Protein AF-A0A238ULR0-F1 (afdb_monomer)

Structure (mmCIF, N/CA/C/O backbone):
data_AF-A0A238ULR0-F1
#
_entry.id   AF-A0A238ULR0-F1
#
loop_
_atom_site.group_PDB
_atom_site.id
_atom_site.type_symbol
_atom_site.label_atom_id
_atom_site.label_alt_id
_atom_site.label_comp_id
_atom_site.label_asym_id
_atom_site.label_entity_id
_atom_site.label_seq_id
_atom_site.pdbx_PDB_ins_code
_atom_site.Cartn_x
_atom_site.Cartn_y
_atom_site.Cartn_z
_atom_site.occupancy
_atom_site.B_iso_or_equiv
_atom_site.auth_seq_id
_atom_site.auth_comp_id
_atom_site.auth_asym_id
_atom_site.auth_atom_id
_atom_site.pdbx_PDB_model_num
ATOM 1 N N . MET A 1 1 ? -10.060 -33.817 -40.894 1.00 38.09 1 MET A N 1
ATOM 2 C CA . MET A 1 1 ? -8.886 -33.404 -41.695 1.00 38.09 1 MET A CA 1
ATOM 3 C C . MET A 1 1 ? -9.337 -32.223 -42.542 1.00 38.09 1 MET A C 1
ATOM 5 O O . MET A 1 1 ? -10.166 -32.447 -43.409 1.00 38.09 1 MET A O 1
ATOM 9 N N . ASN A 1 2 ? -9.091 -30.950 -42.188 1.00 39.00 2 ASN A N 1
ATOM 10 C CA . ASN A 1 2 ? -7.807 -30.285 -41.854 1.00 39.00 2 ASN A CA 1
ATOM 11 C C . ASN A 1 2 ? -6.863 -30.410 -43.080 1.00 39.00 2 ASN A C 1
ATOM 13 O O . ASN A 1 2 ? -6.759 -31.511 -43.595 1.00 39.00 2 ASN A O 1
ATOM 17 N N . GLU A 1 3 ? -6.267 -29.385 -43.708 1.00 39.59 3 GLU A N 1
ATOM 18 C CA . GLU A 1 3 ? -5.378 -28.336 -43.175 1.00 39.59 3 GLU A CA 1
ATOM 19 C C . GLU A 1 3 ? -5.141 -27.204 -44.220 1.00 39.59 3 GLU A C 1
ATOM 21 O O . GLU A 1 3 ? -4.255 -27.325 -45.063 1.00 39.59 3 GLU A O 1
ATOM 26 N N . ARG A 1 4 ? -5.875 -26.077 -44.221 1.00 42.38 4 ARG A N 1
ATOM 27 C CA . ARG A 1 4 ? -5.539 -24.944 -45.134 1.00 42.38 4 ARG A CA 1
ATOM 28 C C . ARG A 1 4 ? -5.673 -23.536 -44.543 1.00 42.38 4 ARG A C 1
ATOM 30 O O . ARG A 1 4 ? -5.883 -22.588 -45.289 1.00 42.38 4 ARG A O 1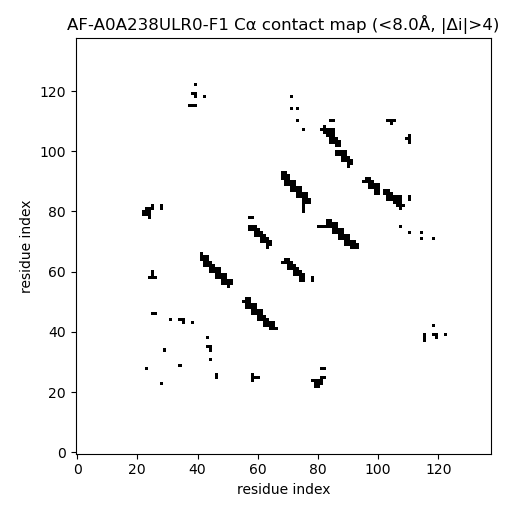
ATOM 37 N N . LEU A 1 5 ? -5.510 -23.370 -43.228 1.00 42.50 5 LEU A N 1
ATOM 38 C CA . LEU A 1 5 ? -5.523 -22.036 -42.595 1.00 42.50 5 LEU A CA 1
ATOM 39 C C . LEU A 1 5 ? -4.330 -21.737 -41.667 1.00 42.50 5 LEU A C 1
ATOM 41 O O . LEU A 1 5 ? -4.333 -20.714 -40.995 1.00 42.50 5 LEU A O 1
ATOM 45 N N . LEU A 1 6 ? -3.284 -22.570 -41.653 1.00 40.78 6 LEU A N 1
ATOM 46 C CA . LEU A 1 6 ? -2.123 -22.389 -40.759 1.00 40.78 6 LEU A CA 1
ATOM 47 C C . LEU A 1 6 ? -0.900 -21.722 -41.417 1.00 40.78 6 LEU A C 1
ATOM 49 O O . LEU A 1 6 ? 0.129 -21.563 -40.776 1.00 40.78 6 LEU A O 1
ATOM 53 N N . GLY A 1 7 ? -0.998 -21.296 -42.679 1.00 37.19 7 GLY A N 1
ATOM 54 C CA . GLY A 1 7 ? 0.150 -20.764 -43.427 1.00 37.19 7 GLY A CA 1
ATOM 55 C C . GLY A 1 7 ? 0.550 -19.316 -43.117 1.00 37.19 7 GLY A C 1
ATOM 56 O O . GLY A 1 7 ? 1.606 -18.893 -43.568 1.00 37.19 7 GLY A O 1
ATOM 57 N N . TRP A 1 8 ? -0.259 -18.547 -42.376 1.00 38.88 8 TRP A N 1
ATOM 58 C CA . TRP A 1 8 ? 0.029 -17.126 -42.103 1.00 38.88 8 TRP A CA 1
ATOM 59 C C . TRP A 1 8 ? 0.470 -16.801 -40.675 1.00 38.88 8 TRP A C 1
ATOM 61 O O . TRP A 1 8 ? 0.911 -15.684 -40.431 1.00 38.88 8 TRP A O 1
ATOM 71 N N . PHE A 1 9 ? 0.440 -17.765 -39.754 1.00 38.97 9 PHE A N 1
ATOM 72 C CA . PHE A 1 9 ? 0.951 -17.570 -38.390 1.00 38.97 9 PHE A CA 1
ATOM 73 C C . PHE A 1 9 ? 2.412 -18.025 -38.212 1.00 38.97 9 PHE A C 1
ATOM 75 O O . PHE A 1 9 ? 2.945 -17.932 -37.117 1.00 38.97 9 PHE A O 1
ATOM 82 N N . GLY A 1 10 ? 3.081 -18.498 -39.270 1.00 36.69 10 GLY A N 1
ATOM 83 C CA . GLY A 1 10 ? 4.393 -19.149 -39.151 1.00 36.69 10 GLY A CA 1
ATOM 84 C C . GLY A 1 10 ? 5.616 -18.230 -39.051 1.00 36.69 10 GLY A C 1
ATOM 85 O O . GLY A 1 10 ? 6.635 -18.676 -38.547 1.00 36.69 10 GLY A O 1
ATOM 86 N N . GLU A 1 11 ? 5.550 -16.972 -39.503 1.00 39.56 11 GLU A N 1
ATOM 87 C CA . GLU A 1 11 ? 6.745 -16.097 -39.565 1.00 39.56 11 GLU A CA 1
ATOM 88 C C . GLU A 1 11 ? 6.628 -14.783 -38.772 1.00 39.56 11 GLU A C 1
ATOM 90 O O . GLU A 1 11 ? 7.617 -14.072 -38.609 1.00 39.56 11 GLU A O 1
ATOM 95 N N . ALA A 1 12 ? 5.450 -14.456 -38.227 1.00 38.31 12 ALA A N 1
ATOM 96 C CA . ALA A 1 12 ? 5.258 -13.271 -37.378 1.00 38.31 12 ALA A CA 1
ATOM 97 C C . ALA A 1 12 ? 5.275 -13.579 -35.864 1.00 38.31 12 ALA A C 1
ATOM 99 O O . ALA A 1 12 ? 5.367 -12.659 -35.046 1.00 38.31 12 ALA A O 1
ATOM 100 N N . ASP A 1 13 ? 5.189 -14.856 -35.483 1.00 42.41 13 ASP A N 1
ATOM 101 C CA . ASP A 1 13 ? 4.883 -15.258 -34.104 1.00 42.41 13 ASP A CA 1
ATOM 102 C C . ASP A 1 13 ? 6.136 -15.492 -33.239 1.00 42.41 13 ASP A C 1
ATOM 104 O O . ASP A 1 13 ? 6.139 -15.187 -32.046 1.00 42.41 13 ASP A O 1
ATOM 108 N N . GLU A 1 14 ? 7.263 -15.896 -33.836 1.00 35.34 14 GLU A N 1
ATOM 109 C CA . GLU A 1 14 ? 8.480 -16.207 -33.066 1.00 35.34 14 GLU A CA 1
ATOM 110 C C . GLU A 1 14 ? 9.190 -14.965 -32.497 1.00 35.34 14 GLU A C 1
ATOM 112 O O . GLU A 1 14 ? 9.893 -15.066 -31.498 1.00 35.34 14 GLU A O 1
ATOM 117 N N . ARG A 1 15 ? 8.975 -13.764 -33.059 1.00 34.28 15 ARG A N 1
ATOM 118 C CA . ARG A 1 15 ? 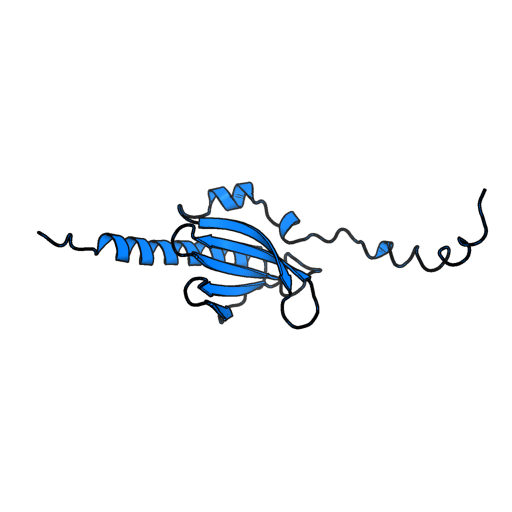9.535 -12.510 -32.501 1.00 34.28 15 ARG A CA 1
ATOM 119 C C . ARG A 1 15 ? 8.593 -11.746 -31.576 1.00 34.28 15 ARG A C 1
ATOM 121 O O . ARG A 1 15 ? 9.021 -10.770 -30.964 1.00 34.28 15 ARG A O 1
ATOM 128 N N . THR A 1 16 ? 7.336 -12.170 -31.465 1.00 41.31 16 THR A N 1
ATOM 129 C CA . THR A 1 16 ? 6.351 -11.507 -30.596 1.00 41.31 16 THR A CA 1
ATOM 130 C C . THR A 1 16 ? 6.179 -12.256 -29.272 1.00 41.31 16 THR A C 1
ATOM 132 O O . THR A 1 16 ? 5.884 -11.634 -28.253 1.00 41.31 16 THR A O 1
ATOM 135 N N . LEU A 1 17 ? 6.463 -13.562 -29.244 1.00 31.42 17 LEU A N 1
ATOM 136 C CA . LEU A 1 17 ? 6.452 -14.367 -28.018 1.00 31.42 17 LEU A CA 1
ATOM 137 C C . LEU A 1 17 ? 7.776 -14.336 -27.234 1.00 31.42 17 LEU A C 1
ATOM 139 O O . LEU A 1 17 ? 7.749 -14.531 -26.023 1.00 31.42 17 LEU A O 1
ATOM 143 N N . ASP A 1 18 ? 8.902 -13.976 -27.860 1.00 30.77 18 ASP A N 1
ATOM 144 C CA . ASP A 1 18 ? 10.186 -13.740 -27.162 1.00 30.77 18 ASP A CA 1
ATOM 145 C C . ASP A 1 18 ? 10.146 -12.474 -26.267 1.00 30.77 18 ASP A C 1
ATOM 147 O O . ASP A 1 18 ? 10.963 -12.276 -25.368 1.00 30.77 18 ASP A O 1
ATOM 151 N N . ALA A 1 19 ? 9.139 -11.611 -26.471 1.00 34.12 19 ALA A N 1
ATOM 152 C CA . ALA A 1 19 ? 8.861 -10.452 -25.622 1.00 34.12 19 ALA A CA 1
ATOM 153 C C . ALA A 1 19 ? 8.027 -10.789 -24.374 1.00 34.12 19 ALA A C 1
ATOM 155 O O . ALA A 1 19 ? 7.901 -9.938 -23.490 1.00 34.12 19 ALA A O 1
ATOM 156 N N . VAL A 1 20 ? 7.547 -12.032 -24.227 1.00 35.88 20 VAL A N 1
ATOM 157 C CA . VAL A 1 20 ? 7.178 -12.589 -22.916 1.00 35.88 20 VAL A CA 1
ATOM 158 C C . VAL A 1 20 ? 8.475 -12.984 -22.198 1.00 35.88 20 VAL A C 1
ATOM 160 O O . VAL A 1 20 ? 8.680 -14.120 -21.787 1.00 35.88 20 VAL A O 1
ATOM 163 N N . ARG A 1 21 ? 9.393 -12.015 -22.071 1.00 32.97 21 ARG A N 1
ATOM 164 C CA . ARG A 1 21 ? 10.471 -12.064 -21.081 1.00 32.97 21 ARG A CA 1
ATOM 165 C C . ARG A 1 21 ? 9.779 -12.224 -19.743 1.00 32.97 21 ARG A C 1
ATOM 167 O O . ARG A 1 21 ? 8.773 -11.549 -19.544 1.00 32.97 21 ARG A O 1
ATOM 174 N N . ASP A 1 22 ? 10.304 -13.078 -18.875 1.00 39.22 22 ASP A N 1
ATOM 175 C CA . ASP A 1 22 ? 9.914 -13.250 -17.475 1.00 39.22 22 ASP A CA 1
ATOM 176 C C . ASP A 1 22 ? 9.581 -11.908 -16.806 1.00 39.22 22 ASP A C 1
ATOM 178 O O . ASP A 1 22 ? 10.427 -11.257 -16.191 1.00 39.22 22 ASP A O 1
ATOM 182 N N . ALA A 1 23 ? 8.347 -11.439 -16.991 1.00 43.66 23 ALA A N 1
ATOM 183 C CA . ALA A 1 23 ? 7.914 -10.154 -16.500 1.00 43.66 23 ALA A CA 1
ATOM 184 C C . ALA A 1 23 ? 7.648 -10.397 -15.028 1.00 43.66 23 ALA A C 1
ATOM 186 O O . ALA A 1 23 ? 6.595 -10.903 -14.632 1.00 43.66 23 ALA A O 1
ATOM 187 N N . GLU A 1 24 ? 8.660 -10.125 -14.216 1.00 55.53 24 GLU A N 1
ATOM 188 C CA . GLU A 1 24 ? 8.487 -10.032 -12.785 1.00 55.53 24 GLU A CA 1
ATOM 189 C C . GLU A 1 24 ? 7.335 -9.038 -12.569 1.00 55.53 24 GLU A C 1
ATOM 191 O O . GLU A 1 24 ? 7.370 -7.895 -13.018 1.00 55.53 24 GLU A O 1
ATOM 196 N N . THR A 1 25 ? 6.228 -9.518 -12.015 1.00 64.25 25 THR A N 1
ATOM 197 C CA . THR A 1 25 ? 5.076 -8.684 -11.662 1.00 64.25 25 THR A CA 1
ATOM 198 C C . THR A 1 25 ? 5.209 -8.293 -10.195 1.00 64.25 25 THR A C 1
ATOM 200 O O . THR A 1 25 ? 5.964 -8.925 -9.455 1.00 64.25 25 THR A O 1
ATOM 203 N N . MET A 1 26 ? 4.456 -7.300 -9.717 1.00 66.31 26 MET A N 1
ATOM 204 C CA . MET A 1 26 ? 4.443 -6.961 -8.283 1.00 66.31 26 MET A CA 1
ATOM 205 C C . MET A 1 26 ? 4.062 -8.171 -7.418 1.00 66.31 26 MET A C 1
ATOM 207 O O . MET A 1 26 ? 4.519 -8.299 -6.286 1.00 66.31 26 MET A O 1
ATOM 211 N N . ARG A 1 27 ? 3.244 -9.087 -7.952 1.00 69.94 27 ARG A N 1
ATOM 212 C CA . ARG A 1 27 ? 2.922 -10.370 -7.319 1.00 69.94 27 ARG A CA 1
ATOM 213 C C . ARG A 1 27 ? 4.128 -11.307 -7.166 1.00 69.94 27 ARG A C 1
ATOM 215 O O . ARG A 1 27 ? 4.146 -12.058 -6.199 1.00 69.94 27 ARG A O 1
ATOM 222 N N . ASN A 1 28 ? 5.093 -11.259 -8.083 1.00 66.25 28 ASN A N 1
ATOM 223 C CA . ASN A 1 28 ? 6.304 -12.089 -8.056 1.00 66.25 28 ASN A CA 1
ATOM 224 C C . ASN A 1 28 ? 7.454 -11.414 -7.289 1.00 66.25 28 ASN A C 1
ATOM 226 O O . ASN A 1 28 ? 8.236 -12.099 -6.641 1.00 66.25 28 ASN A O 1
ATOM 230 N N . ALA A 1 29 ? 7.526 -10.080 -7.325 1.00 68.56 29 ALA A N 1
ATOM 231 C CA . ALA A 1 29 ? 8.580 -9.285 -6.689 1.00 68.56 29 ALA A CA 1
ATOM 232 C C . ALA A 1 29 ? 8.444 -9.171 -5.156 1.00 68.56 29 ALA A C 1
ATOM 234 O O . ALA A 1 29 ? 9.334 -8.658 -4.478 1.00 68.56 29 ALA A O 1
ATOM 235 N N . VAL A 1 30 ? 7.308 -9.592 -4.588 1.00 73.06 30 VAL A N 1
ATOM 236 C CA . VAL A 1 30 ? 6.971 -9.374 -3.174 1.00 73.06 30 VAL A CA 1
ATOM 237 C C . VAL A 1 30 ? 6.710 -10.698 -2.476 1.00 73.06 30 VAL A C 1
ATOM 239 O O . VAL A 1 30 ? 5.717 -11.368 -2.761 1.00 73.06 30 VAL A O 1
ATOM 242 N N . ASP A 1 31 ? 7.531 -11.013 -1.473 1.00 77.81 31 ASP A N 1
ATOM 243 C CA . ASP A 1 31 ? 7.220 -12.067 -0.507 1.00 77.81 31 ASP A CA 1
ATOM 244 C C . ASP A 1 31 ? 6.048 -11.610 0.376 1.00 77.81 31 ASP A C 1
ATOM 246 O O . ASP A 1 31 ? 6.186 -10.805 1.305 1.00 77.81 31 ASP A O 1
ATOM 250 N N . ARG A 1 32 ? 4.849 -12.091 0.041 1.00 71.06 32 ARG A N 1
ATOM 251 C CA . ARG A 1 32 ? 3.619 -11.721 0.743 1.00 71.06 32 ARG A CA 1
ATOM 252 C C . ARG A 1 32 ? 3.526 -12.312 2.139 1.00 71.06 32 ARG A C 1
ATOM 254 O O . ARG A 1 32 ? 2.904 -11.679 2.985 1.00 71.06 32 ARG A O 1
ATOM 261 N N . ASP A 1 33 ? 4.111 -13.478 2.382 1.00 70.69 33 ASP A N 1
ATOM 262 C CA . ASP A 1 33 ? 4.086 -14.107 3.701 1.00 70.69 33 ASP A CA 1
ATOM 263 C C . ASP A 1 33 ? 5.002 -13.342 4.661 1.00 70.69 33 ASP A C 1
ATOM 265 O O . ASP A 1 33 ? 4.644 -13.066 5.809 1.00 70.69 33 ASP A O 1
ATOM 269 N N . GLU A 1 34 ? 6.166 -12.904 4.183 1.00 75.44 34 GLU A N 1
ATOM 270 C CA . GLU A 1 34 ? 7.023 -11.988 4.924 1.00 75.44 34 GLU A CA 1
ATOM 271 C C . GLU A 1 34 ? 6.358 -10.628 5.147 1.00 75.44 34 GLU A C 1
ATOM 273 O O . GLU A 1 34 ? 6.397 -10.103 6.264 1.00 75.44 34 GLU A O 1
ATOM 278 N N . LEU A 1 35 ? 5.708 -10.075 4.121 1.00 76.06 35 LEU A N 1
ATOM 279 C CA . LEU A 1 35 ? 5.015 -8.797 4.229 1.00 76.06 35 LEU A CA 1
ATOM 280 C C . LEU A 1 35 ? 3.830 -8.874 5.205 1.00 76.06 35 LEU A C 1
ATOM 282 O O . LEU A 1 35 ? 3.682 -7.985 6.039 1.00 76.06 35 LEU A O 1
ATOM 286 N N . ALA A 1 36 ? 3.038 -9.947 5.169 1.00 75.56 36 ALA A N 1
ATOM 287 C CA . ALA A 1 36 ? 1.914 -10.173 6.076 1.00 75.56 36 ALA A CA 1
ATOM 288 C C . ALA A 1 36 ? 2.346 -10.204 7.549 1.00 75.56 36 ALA A C 1
ATOM 290 O O . ALA A 1 36 ? 1.643 -9.666 8.399 1.00 75.56 36 ALA A O 1
ATOM 291 N N . ARG A 1 37 ? 3.536 -10.743 7.855 1.00 76.19 37 ARG A N 1
ATOM 292 C CA . ARG A 1 37 ? 4.104 -10.740 9.218 1.00 76.19 37 ARG A CA 1
ATOM 293 C C . ARG A 1 37 ? 4.501 -9.350 9.727 1.00 76.19 37 ARG A C 1
ATOM 295 O O . ARG A 1 37 ? 4.670 -9.177 10.929 1.00 76.19 37 ARG A O 1
ATOM 302 N N . LYS A 1 38 ? 4.693 -8.378 8.830 1.00 79.81 38 LYS A N 1
ATOM 303 C CA . LYS A 1 38 ? 5.134 -7.008 9.149 1.00 79.81 38 LYS A CA 1
ATOM 304 C C . LYS A 1 38 ? 3.990 -5.994 9.161 1.00 79.81 38 LYS A C 1
ATOM 306 O O . LYS A 1 38 ? 4.196 -4.851 9.563 1.00 79.81 38 LYS A O 1
ATOM 311 N N . ILE A 1 39 ? 2.812 -6.383 8.685 1.00 86.12 39 ILE A N 1
ATOM 312 C CA . ILE A 1 39 ? 1.646 -5.507 8.610 1.00 86.12 39 ILE A CA 1
ATOM 313 C C . ILE A 1 39 ? 1.002 -5.386 10.002 1.00 86.12 39 ILE A C 1
ATOM 315 O O . ILE A 1 39 ? 0.818 -6.403 10.671 1.00 86.12 39 ILE A O 1
ATOM 319 N N . PRO A 1 40 ? 0.646 -4.166 10.453 1.00 83.81 40 PRO A N 1
ATOM 320 C CA . PRO A 1 40 ? -0.083 -3.976 11.701 1.00 83.81 40 PRO A CA 1
ATOM 321 C C . PRO A 1 40 ? -1.414 -4.734 11.726 1.00 83.81 40 PRO A C 1
ATOM 323 O O . PRO A 1 40 ? -2.092 -4.865 10.705 1.00 83.81 40 PRO A O 1
ATOM 326 N N . SER A 1 41 ? -1.824 -5.171 12.916 1.00 83.94 41 SER A N 1
ATOM 327 C CA . SER A 1 41 ? -3.144 -5.766 13.141 1.00 83.94 41 SER A CA 1
ATOM 328 C C . SER A 1 41 ? -4.256 -4.873 12.574 1.00 83.94 41 SER A C 1
ATOM 330 O O . SER A 1 41 ? -4.236 -3.666 12.771 1.00 83.94 41 SER A O 1
ATOM 332 N N . GLY A 1 42 ? -5.235 -5.461 11.880 1.00 85.25 42 GLY A N 1
ATOM 333 C CA . GLY A 1 42 ? -6.357 -4.724 11.274 1.00 85.25 42 GLY A CA 1
ATOM 334 C C . GLY A 1 42 ? -6.134 -4.267 9.828 1.00 85.25 42 GLY A C 1
ATOM 335 O O . GLY A 1 42 ? -7.056 -3.700 9.226 1.00 85.25 42 GLY A O 1
ATOM 336 N N . TRP A 1 43 ? -4.952 -4.546 9.272 1.00 91.12 43 TRP A N 1
ATOM 337 C CA . TRP A 1 43 ? -4.632 -4.374 7.860 1.00 91.12 43 TRP A CA 1
ATOM 338 C C . TRP A 1 43 ? -4.369 -5.710 7.169 1.00 91.12 43 TRP A C 1
ATOM 340 O O . TRP A 1 43 ? -3.797 -6.639 7.733 1.00 91.12 43 TRP A O 1
ATOM 350 N N . THR A 1 44 ? -4.719 -5.763 5.889 1.00 89.94 44 THR A N 1
ATOM 351 C CA . THR A 1 44 ? -4.407 -6.864 4.978 1.00 89.94 44 THR A CA 1
ATOM 352 C C . THR A 1 44 ? -3.730 -6.329 3.722 1.00 89.94 44 THR A C 1
ATOM 354 O O . THR A 1 44 ? -3.931 -5.174 3.344 1.00 89.94 44 THR A O 1
ATOM 357 N N . VAL A 1 45 ? -2.922 -7.158 3.057 1.00 89.75 45 VAL A N 1
ATOM 358 C CA . VAL A 1 45 ? -2.327 -6.832 1.753 1.00 89.75 45 VAL A CA 1
ATOM 359 C C . VAL A 1 45 ? -2.765 -7.835 0.700 1.00 89.75 45 VAL A C 1
ATOM 361 O O . VAL A 1 45 ? -2.815 -9.041 0.935 1.00 89.75 45 VAL A O 1
ATOM 364 N N . ARG A 1 46 ? -3.063 -7.332 -0.492 1.00 87.88 46 ARG A N 1
ATOM 365 C CA . ARG A 1 46 ? -3.332 -8.141 -1.681 1.00 87.88 46 ARG A CA 1
ATOM 366 C C . ARG A 1 46 ? -2.748 -7.455 -2.904 1.00 87.88 46 ARG A C 1
ATOM 368 O O . ARG A 1 46 ? -2.676 -6.230 -2.925 1.00 87.88 46 ARG A O 1
ATOM 375 N N . SER A 1 47 ? -2.395 -8.222 -3.931 1.00 85.94 47 SER A N 1
ATOM 376 C CA . SER A 1 47 ? -2.237 -7.631 -5.261 1.00 85.94 47 SER A CA 1
ATOM 377 C C . SER A 1 47 ? -3.581 -7.561 -5.963 1.00 85.94 47 SER A C 1
ATOM 379 O O . SER A 1 47 ? -4.399 -8.475 -5.828 1.00 85.94 47 SER A O 1
ATOM 381 N N . ASP A 1 48 ? -3.780 -6.489 -6.710 1.00 82.81 48 ASP A N 1
ATOM 382 C CA . ASP A 1 48 ? -4.965 -6.248 -7.521 1.00 82.81 48 ASP A CA 1
ATOM 383 C C . ASP A 1 48 ? -4.522 -5.808 -8.920 1.00 82.81 48 ASP A C 1
ATOM 385 O O . ASP A 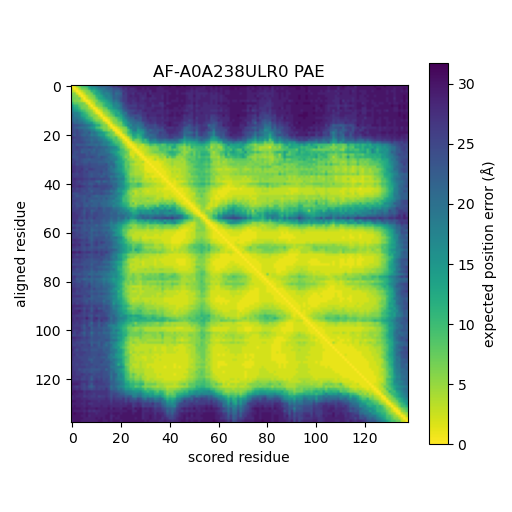1 48 ? -3.420 -5.284 -9.080 1.00 82.81 48 ASP A O 1
ATOM 389 N N . ILE A 1 49 ? -5.363 -6.020 -9.929 1.00 79.44 49 ILE A N 1
ATOM 390 C CA . ILE A 1 49 ? -5.100 -5.528 -11.285 1.00 79.44 49 ILE A CA 1
ATOM 391 C C . ILE A 1 49 ? -6.063 -4.383 -11.533 1.00 79.44 49 ILE A C 1
ATOM 393 O O . ILE A 1 49 ? -7.280 -4.557 -11.524 1.00 79.44 49 ILE A O 1
ATOM 397 N N . VAL A 1 50 ? -5.511 -3.198 -11.749 1.00 73.31 50 VAL A N 1
ATOM 398 C CA . VAL A 1 50 ? -6.297 -1.974 -11.879 1.00 73.31 50 VAL A CA 1
ATOM 399 C C . VAL A 1 50 ? -5.933 -1.244 -13.158 1.00 73.31 50 VAL A C 1
ATOM 401 O O . VAL A 1 50 ? -4.770 -1.175 -13.547 1.00 73.31 50 VAL A O 1
ATOM 404 N N . LEU A 1 51 ? -6.942 -0.660 -13.798 1.00 67.06 51 LEU A N 1
ATOM 405 C CA . LEU A 1 51 ? -6.726 0.332 -14.843 1.00 67.06 51 LEU A CA 1
ATOM 406 C C . LEU A 1 51 ? -6.305 1.644 -14.173 1.00 67.06 51 LEU A C 1
ATOM 408 O O . LEU A 1 51 ? -7.045 2.204 -13.355 1.00 67.06 51 LEU A O 1
ATOM 412 N N . TYR A 1 52 ? -5.106 2.125 -14.499 1.00 62.84 52 TYR A N 1
ATOM 413 C CA . TYR A 1 52 ? -4.629 3.443 -14.086 1.00 62.84 52 TYR A CA 1
ATOM 414 C C . TYR A 1 52 ? -4.321 4.306 -15.306 1.00 62.84 52 TYR A C 1
ATOM 416 O O . TYR A 1 52 ? -3.567 3.911 -16.189 1.00 62.84 52 TYR A O 1
ATOM 424 N N . GLY A 1 53 ? -4.886 5.515 -15.335 1.00 61.91 53 GLY A N 1
ATOM 425 C CA . GLY A 1 53 ? -4.820 6.362 -16.522 1.00 61.91 53 GLY A CA 1
ATOM 426 C C . GLY A 1 53 ? -5.690 5.788 -17.637 1.00 61.91 53 GLY A C 1
ATOM 427 O O . GLY A 1 53 ? -6.783 5.301 -17.357 1.00 61.91 53 GLY A O 1
ATOM 428 N N . ASN A 1 54 ? -5.221 5.883 -18.880 1.00 52.25 54 ASN A N 1
ATOM 429 C CA . ASN A 1 54 ? -6.090 5.653 -20.026 1.00 52.25 54 ASN A CA 1
ATOM 430 C C . ASN A 1 54 ? -6.055 4.232 -20.606 1.00 52.25 54 ASN A C 1
ATOM 432 O O . ASN A 1 54 ? -7.065 3.850 -21.170 1.00 52.25 54 ASN A O 1
ATOM 436 N N . ASP A 1 55 ? -4.991 3.425 -20.456 1.00 51.41 55 ASP A N 1
ATOM 437 C CA . ASP A 1 55 ? -4.898 2.209 -21.297 1.00 51.41 55 ASP A CA 1
ATOM 438 C C . ASP A 1 55 ? -4.100 1.010 -20.745 1.00 51.41 55 ASP A C 1
ATOM 440 O O . ASP A 1 55 ? -3.975 0.007 -21.443 1.00 51.41 55 ASP A O 1
ATOM 444 N N . THR A 1 56 ? -3.557 1.021 -19.519 1.00 61.75 56 THR A N 1
ATOM 445 C CA . THR 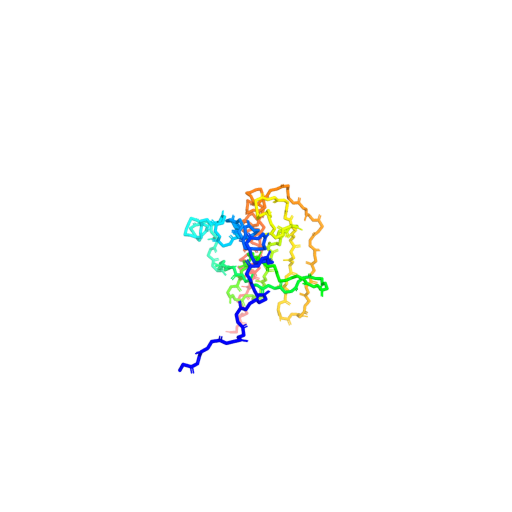A 1 56 ? -2.755 -0.134 -19.052 1.00 61.75 56 THR A CA 1
ATOM 446 C C . THR A 1 56 ? -3.265 -0.727 -17.743 1.00 61.75 56 THR A C 1
ATOM 448 O O . THR A 1 56 ? -3.388 -0.045 -16.726 1.00 61.75 56 THR A O 1
ATOM 451 N N . LEU A 1 57 ? -3.559 -2.031 -17.785 1.00 70.12 57 LEU A N 1
ATOM 452 C CA . LEU A 1 57 ? -3.763 -2.866 -16.605 1.00 70.12 57 LEU A CA 1
ATOM 453 C C . LEU A 1 57 ? -2.437 -2.956 -15.847 1.00 70.12 57 LEU A C 1
ATOM 455 O O . LEU A 1 57 ? -1.455 -3.469 -16.380 1.00 70.12 57 LEU A O 1
ATOM 459 N N . THR A 1 58 ? -2.410 -2.460 -14.615 1.00 77.69 58 THR A N 1
ATOM 460 C CA . THR A 1 58 ? -1.226 -2.483 -13.755 1.00 77.69 58 THR A CA 1
ATOM 461 C C . THR A 1 58 ? -1.474 -3.366 -12.542 1.00 77.69 58 THR A C 1
ATOM 463 O O . THR A 1 58 ? -2.494 -3.228 -11.864 1.00 77.69 58 THR A O 1
ATOM 466 N N . ASP A 1 59 ? -0.519 -4.255 -12.263 1.00 84.75 59 ASP A N 1
ATOM 467 C CA . ASP A 1 59 ? -0.468 -5.016 -11.016 1.00 84.75 59 ASP A CA 1
ATOM 468 C C . ASP A 1 59 ? -0.024 -4.085 -9.881 1.00 84.75 59 ASP A C 1
ATOM 470 O O . ASP A 1 59 ? 1.039 -3.464 -9.945 1.00 84.75 59 ASP A O 1
ATOM 474 N N . VAL A 1 60 ? -0.859 -3.947 -8.856 1.00 89.00 60 VAL A N 1
ATOM 475 C CA . VAL A 1 60 ? -0.630 -3.058 -7.709 1.00 89.00 60 VAL A CA 1
ATOM 476 C C . VAL A 1 60 ? -0.666 -3.836 -6.417 1.00 89.00 60 VAL A C 1
ATOM 478 O O . VAL A 1 60 ? -1.305 -4.879 -6.338 1.00 89.00 60 VAL A O 1
ATOM 481 N N . LEU A 1 61 ? -0.074 -3.279 -5.362 1.00 90.69 61 LEU A N 1
ATOM 482 C CA . LEU A 1 61 ? -0.348 -3.739 -4.003 1.00 90.69 61 LEU A CA 1
ATOM 483 C C . LEU A 1 61 ? -1.395 -2.843 -3.363 1.00 90.69 61 LEU A C 1
ATOM 485 O O . LEU A 1 61 ? -1.290 -1.618 -3.403 1.00 90.69 61 LEU A O 1
ATOM 489 N N . VAL A 1 62 ? -2.381 -3.458 -2.728 1.00 92.62 62 VAL A N 1
ATOM 490 C CA . VAL A 1 62 ? -3.424 -2.775 -1.973 1.00 92.62 62 VAL A CA 1
ATOM 491 C C . VAL A 1 62 ? -3.322 -3.220 -0.527 1.00 92.62 62 VAL A C 1
ATOM 493 O O . VAL A 1 62 ? -3.618 -4.371 -0.205 1.00 92.62 62 VAL A O 1
ATOM 496 N N . PHE A 1 63 ? -2.920 -2.293 0.335 1.00 92.88 63 PHE A N 1
ATOM 497 C CA . PHE A 1 63 ? -3.076 -2.417 1.775 1.00 92.88 63 PHE A CA 1
ATOM 498 C C . PHE A 1 63 ? -4.471 -1.924 2.123 1.00 92.88 63 PHE A C 1
ATOM 500 O O . PHE A 1 63 ? -4.821 -0.790 1.798 1.00 92.88 63 PHE A O 1
ATOM 507 N N . ARG A 1 64 ? -5.279 -2.764 2.756 1.00 92.44 64 ARG A N 1
ATOM 508 C CA . ARG A 1 64 ? -6.657 -2.449 3.116 1.00 92.44 64 ARG A CA 1
ATOM 509 C C . ARG A 1 64 ? -6.842 -2.600 4.610 1.00 92.44 64 ARG A C 1
ATOM 511 O O . ARG A 1 64 ? -6.485 -3.626 5.174 1.00 92.44 64 ARG A O 1
ATOM 518 N N . HIS A 1 65 ? -7.459 -1.600 5.219 1.00 91.88 65 HIS A N 1
ATOM 519 C CA . HIS A 1 65 ? -7.876 -1.681 6.603 1.00 91.88 65 HIS A CA 1
ATOM 520 C C . HIS A 1 65 ? -9.254 -2.345 6.702 1.00 91.88 65 HIS A C 1
ATOM 522 O O . HIS A 1 65 ? -10.224 -1.926 6.057 1.00 91.88 65 HIS A O 1
ATOM 528 N N . ASP A 1 66 ? -9.355 -3.363 7.552 1.00 86.19 66 ASP A N 1
ATOM 529 C CA . ASP A 1 66 ? -10.519 -4.246 7.633 1.00 86.19 66 ASP A CA 1
ATOM 530 C C . ASP A 1 66 ? -11.796 -3.548 8.126 1.00 86.19 66 ASP A C 1
ATOM 532 O O . ASP A 1 66 ? -12.895 -3.863 7.669 1.00 86.19 66 ASP A O 1
ATOM 536 N N . ARG A 1 67 ? -11.669 -2.569 9.032 1.00 84.56 67 ARG A N 1
ATOM 537 C CA . ARG A 1 67 ? -12.814 -1.887 9.661 1.00 84.56 67 ARG A CA 1
ATOM 538 C C . ARG A 1 67 ? -13.162 -0.562 9.002 1.00 84.56 67 ARG A C 1
ATOM 540 O O . ARG A 1 67 ? -14.332 -0.250 8.811 1.00 84.56 67 ARG A O 1
ATOM 547 N N . THR A 1 68 ? -12.151 0.228 8.657 1.00 83.56 68 THR A N 1
ATOM 548 C CA . THR A 1 68 ? -12.343 1.624 8.235 1.00 83.56 68 THR A CA 1
ATOM 549 C C . THR A 1 68 ? -12.562 1.770 6.734 1.00 83.56 68 THR A C 1
ATOM 551 O O . THR A 1 68 ? -12.893 2.861 6.274 1.00 83.56 68 THR A O 1
ATOM 554 N N . ARG A 1 69 ? -12.403 0.678 5.967 1.00 86.31 69 ARG A N 1
ATOM 555 C CA . ARG A 1 69 ? -12.441 0.650 4.494 1.00 86.31 69 ARG A CA 1
ATOM 556 C C . ARG A 1 69 ? -11.477 1.647 3.832 1.00 86.31 69 ARG A C 1
ATOM 558 O O . ARG A 1 69 ? -11.692 2.040 2.685 1.00 86.31 69 ARG A O 1
ATOM 565 N N . GLN A 1 70 ? -10.432 2.045 4.552 1.00 90.75 70 GLN A N 1
ATOM 566 C CA . GLN A 1 70 ? -9.334 2.834 4.011 1.00 90.75 70 GLN A CA 1
ATOM 567 C C . GLN A 1 70 ? -8.370 1.908 3.276 1.00 90.75 70 GLN A C 1
ATOM 569 O O . GLN A 1 70 ? -8.097 0.792 3.727 1.00 90.75 70 GLN A O 1
ATOM 574 N N . GLU A 1 71 ? -7.852 2.373 2.147 1.00 93.75 71 GLU A N 1
ATOM 575 C CA . GLU A 1 71 ? -6.870 1.646 1.354 1.00 93.75 71 GLU A CA 1
ATOM 576 C C . GLU A 1 71 ? -5.663 2.531 1.039 1.00 93.75 71 GLU A C 1
ATOM 578 O O . GLU A 1 71 ? -5.792 3.710 0.692 1.00 93.75 71 GLU A O 1
ATOM 583 N N . LEU A 1 72 ? -4.4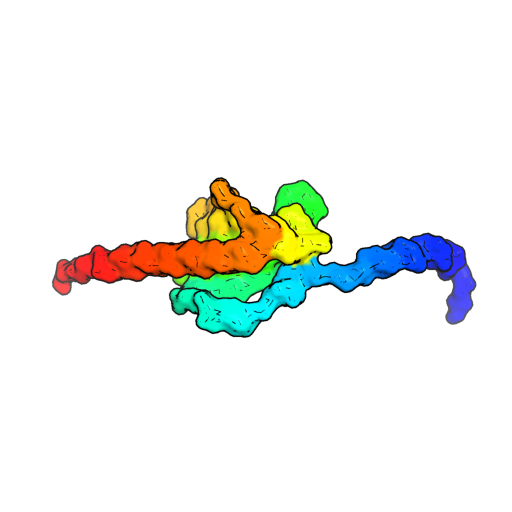77 1.936 1.128 1.00 94.12 72 LEU A N 1
ATOM 584 C CA . LEU A 1 72 ? -3.237 2.481 0.598 1.00 94.12 72 LEU A CA 1
ATOM 585 C C . LEU A 1 72 ? -2.804 1.608 -0.580 1.00 94.12 72 LEU A C 1
ATOM 587 O O . LEU A 1 72 ? -2.533 0.420 -0.426 1.00 94.12 72 LEU A O 1
ATOM 591 N N . ILE A 1 73 ? -2.741 2.208 -1.762 1.00 93.31 73 ILE A N 1
ATOM 592 C CA . ILE A 1 73 ? -2.393 1.531 -3.010 1.00 93.31 73 ILE A CA 1
ATOM 593 C C . ILE A 1 73 ? -0.964 1.915 -3.380 1.00 93.31 73 ILE A C 1
ATOM 595 O O . ILE A 1 73 ? -0.653 3.105 -3.454 1.00 93.31 73 ILE A O 1
ATOM 599 N N . VAL A 1 74 ? -0.122 0.919 -3.638 1.00 93.38 74 VAL A N 1
ATOM 600 C CA . VAL A 1 74 ? 1.236 1.072 -4.168 1.00 93.38 74 VAL A CA 1
ATOM 601 C C . VAL A 1 74 ? 1.209 0.705 -5.645 1.00 93.38 74 VAL A C 1
ATOM 603 O O . VAL A 1 74 ? 0.926 -0.439 -6.003 1.00 93.38 74 VAL A O 1
ATOM 606 N N . LEU A 1 75 ? 1.479 1.697 -6.487 1.00 91.56 75 LEU A N 1
ATOM 607 C CA . LEU A 1 75 ? 1.430 1.601 -7.940 1.00 91.56 75 LEU A CA 1
ATOM 608 C C . LEU A 1 75 ? 2.857 1.709 -8.496 1.00 91.56 75 LEU A C 1
ATOM 610 O O . LEU A 1 75 ? 3.471 2.762 -8.293 1.00 91.56 75 LEU A O 1
ATOM 614 N N . PRO A 1 76 ? 3.391 0.700 -9.206 1.00 89.94 76 PRO A N 1
ATOM 615 C CA . PRO A 1 76 ? 4.645 0.872 -9.933 1.00 89.94 76 PRO A CA 1
ATOM 616 C C . PRO A 1 76 ? 4.499 1.941 -11.025 1.00 89.94 76 PRO A C 1
ATOM 618 O O . PRO A 1 76 ? 3.439 2.096 -11.633 1.00 89.94 76 PRO A O 1
ATOM 621 N N . GLU A 1 77 ? 5.550 2.726 -11.266 1.00 88.00 77 GLU A N 1
ATOM 622 C CA . GLU A 1 77 ? 5.559 3.693 -12.373 1.00 88.00 77 GLU A CA 1
ATOM 623 C C . GLU A 1 77 ? 5.675 3.000 -13.741 1.00 88.00 77 GLU A C 1
ATOM 625 O O . GLU A 1 77 ? 5.208 3.560 -14.731 1.00 88.00 77 GLU A O 1
ATOM 630 N N . SER A 1 78 ? 6.225 1.780 -13.787 1.00 83.25 78 SER A N 1
ATOM 631 C CA . SER A 1 78 ? 6.305 0.945 -14.988 1.00 83.25 78 SER A CA 1
ATOM 632 C C . SER A 1 78 ? 5.894 -0.499 -14.697 1.00 83.25 78 SER A C 1
ATOM 634 O O . SER A 1 78 ? 6.393 -1.114 -13.761 1.00 83.25 78 SER A O 1
ATOM 636 N N . ASN A 1 79 ? 5.034 -1.076 -15.540 1.00 76.25 79 ASN A N 1
ATOM 637 C CA . ASN A 1 79 ? 4.614 -2.478 -15.410 1.00 76.25 79 ASN A CA 1
ATOM 638 C C . ASN A 1 79 ? 5.714 -3.478 -15.778 1.00 76.25 79 ASN A C 1
ATOM 640 O O . ASN A 1 79 ? 5.635 -4.636 -15.386 1.00 76.25 79 ASN A O 1
ATOM 644 N N . THR A 1 80 ? 6.714 -3.046 -16.547 1.00 78.88 80 THR A N 1
ATOM 645 C CA . THR A 1 80 ? 7.835 -3.894 -16.971 1.00 78.88 80 THR A CA 1
ATOM 646 C C . THR A 1 80 ? 9.008 -3.850 -15.991 1.00 78.88 80 THR A C 1
ATOM 648 O O . THR A 1 80 ? 10.019 -4.499 -16.235 1.00 78.88 80 THR A O 1
ATOM 651 N N . ASP A 1 81 ? 8.909 -3.042 -14.933 1.00 81.19 81 ASP A N 1
ATOM 652 C CA . ASP A 1 81 ? 9.918 -2.904 -13.882 1.00 81.19 81 ASP A CA 1
ATOM 653 C C . ASP A 1 81 ? 9.221 -2.780 -12.513 1.00 81.19 81 ASP A C 1
ATOM 655 O O . ASP A 1 81 ? 9.057 -1.671 -11.992 1.00 81.19 81 ASP A O 1
ATOM 659 N N . PRO A 1 82 ? 8.764 -3.901 -11.920 1.00 79.50 82 PRO A N 1
ATOM 660 C CA . PRO A 1 82 ? 8.041 -3.878 -10.646 1.00 79.50 82 PRO A CA 1
ATOM 661 C C . PRO A 1 82 ? 8.922 -3.406 -9.483 1.00 79.50 82 PRO A C 1
ATOM 663 O O . PRO A 1 82 ? 8.400 -2.901 -8.495 1.00 79.50 82 PRO A O 1
ATOM 666 N N . ASN A 1 83 ? 10.247 -3.557 -9.585 1.00 84.12 83 ASN A N 1
ATOM 667 C CA . ASN A 1 83 ? 11.207 -3.191 -8.543 1.00 84.12 83 A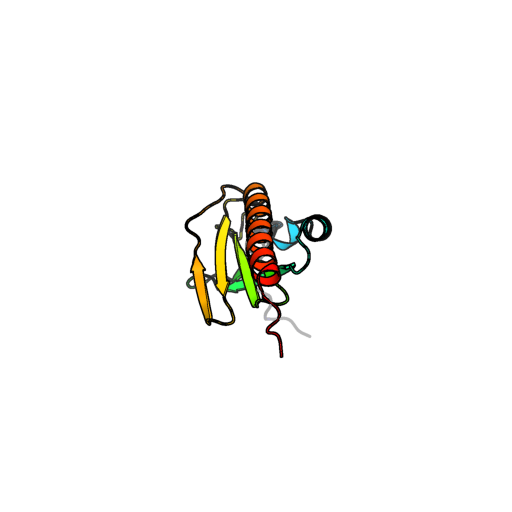SN A CA 1
ATOM 668 C C . ASN A 1 83 ? 11.612 -1.710 -8.598 1.00 84.12 83 ASN A C 1
ATOM 670 O O . ASN A 1 83 ? 12.221 -1.199 -7.648 1.00 84.12 83 ASN A O 1
ATOM 674 N N . GLY A 1 84 ? 11.250 -1.027 -9.684 1.00 87.12 84 GLY A N 1
ATOM 675 C CA . GLY A 1 84 ? 11.514 0.377 -9.943 1.00 87.12 84 GLY A CA 1
ATOM 676 C C . GLY A 1 84 ? 10.687 1.355 -9.098 1.00 87.12 84 GLY A C 1
ATOM 677 O O . GLY A 1 84 ? 10.168 1.018 -8.027 1.00 87.12 84 GLY A O 1
ATOM 678 N N . PRO A 1 85 ? 10.596 2.624 -9.532 1.00 93.12 85 PRO A N 1
ATOM 679 C CA . PRO A 1 85 ? 9.890 3.661 -8.796 1.00 93.12 85 PRO A CA 1
ATOM 680 C C . PRO A 1 85 ? 8.403 3.358 -8.592 1.00 93.12 85 PRO A C 1
ATOM 682 O O . PRO A 1 85 ? 7.735 2.806 -9.464 1.00 93.12 85 PRO A O 1
ATOM 685 N N . VAL A 1 86 ? 7.866 3.787 -7.448 1.00 92.31 86 VAL A N 1
ATOM 686 C CA . VAL A 1 86 ? 6.455 3.600 -7.091 1.00 92.31 86 VAL A CA 1
ATOM 687 C C . VAL A 1 86 ? 5.786 4.906 -6.653 1.00 92.31 86 VAL A C 1
ATOM 689 O O . VAL A 1 86 ? 6.394 5.782 -6.021 1.00 92.31 86 VAL A O 1
ATOM 692 N N . ARG A 1 87 ? 4.491 4.996 -6.959 1.00 94.25 87 ARG A N 1
ATOM 693 C CA . ARG A 1 87 ? 3.543 6.029 -6.528 1.00 94.25 87 ARG A CA 1
ATOM 694 C C . ARG A 1 87 ? 2.545 5.453 -5.532 1.00 94.25 87 ARG A C 1
ATOM 696 O O . ARG A 1 87 ? 2.346 4.242 -5.456 1.00 94.25 87 ARG A O 1
ATOM 703 N N . PHE A 1 88 ? 1.892 6.341 -4.790 1.00 94.00 88 PHE A N 1
ATOM 704 C CA . PHE A 1 88 ? 0.961 5.956 -3.737 1.00 94.00 88 PHE A CA 1
ATOM 705 C C . PHE A 1 88 ? -0.372 6.661 -3.894 1.00 94.00 88 PHE A C 1
ATOM 707 O O . PHE A 1 88 ? -0.419 7.869 -4.130 1.00 94.00 88 PHE A O 1
ATOM 714 N N . TYR A 1 89 ? -1.451 5.924 -3.663 1.00 92.69 89 TYR A N 1
ATOM 715 C CA . TYR A 1 89 ? -2.794 6.481 -3.602 1.00 92.69 89 TYR A CA 1
ATOM 716 C C . TYR A 1 89 ? -3.446 6.113 -2.282 1.00 92.69 89 TYR A C 1
ATOM 718 O O . TYR A 1 89 ? -3.356 4.977 -1.828 1.00 92.69 89 TYR A O 1
ATOM 726 N N . HIS A 1 90 ? -4.127 7.083 -1.686 1.00 92.31 90 HIS A N 1
ATOM 727 C CA . HIS A 1 90 ? -5.048 6.847 -0.590 1.00 92.31 90 HIS A CA 1
ATOM 728 C C . HIS A 1 90 ? -6.464 6.778 -1.144 1.00 92.31 90 HIS A C 1
ATOM 730 O O . HIS A 1 90 ? -6.876 7.662 -1.904 1.00 92.31 90 HIS A O 1
ATOM 736 N N . HIS A 1 91 ? -7.204 5.747 -0.765 1.00 91.56 91 HIS A N 1
ATOM 737 C CA . HIS A 1 91 ? -8.593 5.590 -1.147 1.00 91.56 91 HIS A CA 1
ATOM 738 C C . HIS A 1 91 ? -9.462 5.407 0.092 1.00 91.56 91 HIS A C 1
ATOM 740 O O . HIS A 1 91 ? -9.314 4.438 0.833 1.00 91.56 91 HIS A O 1
ATOM 746 N N . ASP A 1 92 ? -10.384 6.346 0.284 1.00 89.19 92 ASP A N 1
ATOM 747 C CA . ASP A 1 92 ? -11.441 6.238 1.277 1.00 89.19 92 ASP A CA 1
ATOM 748 C C . ASP A 1 92 ? -12.689 5.696 0.581 1.00 89.19 92 ASP A C 1
ATOM 750 O O . ASP A 1 92 ? -13.356 6.411 -0.175 1.00 89.19 92 ASP A O 1
ATOM 754 N N . ARG A 1 93 ? -13.012 4.421 0.816 1.00 85.50 93 ARG A N 1
ATOM 755 C CA . ARG A 1 93 ? -14.196 3.799 0.205 1.00 85.50 93 ARG A CA 1
ATOM 756 C C . ARG A 1 93 ? -15.513 4.275 0.803 1.00 85.50 93 ARG A C 1
ATOM 758 O O . ARG A 1 93 ? -16.539 4.100 0.156 1.00 85.50 93 ARG A O 1
ATOM 765 N N . ASN A 1 94 ? -15.513 4.837 2.011 1.00 84.44 94 ASN A N 1
ATOM 766 C CA . ASN A 1 94 ? -16.737 5.371 2.609 1.00 84.44 94 ASN A CA 1
ATOM 767 C C . ASN A 1 94 ? -17.095 6.711 1.971 1.00 84.44 94 ASN A C 1
ATOM 769 O O . ASN A 1 94 ? -18.250 6.945 1.634 1.00 84.44 94 ASN A O 1
ATOM 773 N N . ALA A 1 95 ? -16.095 7.569 1.775 1.00 84.12 95 ALA A N 1
ATOM 774 C CA . ALA A 1 95 ? -16.267 8.873 1.145 1.00 84.12 95 ALA A CA 1
ATOM 775 C C . ALA A 1 95 ? -16.192 8.822 -0.395 1.00 84.12 95 ALA A C 1
ATOM 777 O O . ALA A 1 95 ? -16.458 9.821 -1.058 1.00 84.12 95 ALA A O 1
ATOM 778 N N . GLY A 1 96 ? -15.815 7.678 -0.973 1.00 85.19 96 GLY A N 1
ATOM 779 C CA . GLY A 1 96 ? -15.798 7.449 -2.418 1.00 85.19 96 GLY A CA 1
ATOM 780 C C . GLY A 1 96 ? -14.703 8.202 -3.177 1.00 85.19 96 GLY A C 1
ATOM 781 O O . GLY A 1 96 ? -14.769 8.279 -4.401 1.00 85.19 96 GLY A O 1
ATOM 782 N N . TYR A 1 97 ? -13.690 8.750 -2.497 1.00 85.69 97 TYR A N 1
ATOM 783 C CA . TYR A 1 97 ? -12.612 9.493 -3.155 1.00 85.69 97 TYR A CA 1
ATOM 784 C C . TYR A 1 97 ? -11.291 8.725 -3.147 1.00 85.69 97 TYR A C 1
ATOM 786 O O . TYR A 1 97 ? -10.966 7.964 -2.232 1.00 85.69 97 TYR A O 1
ATOM 794 N N . ARG A 1 98 ? -10.494 8.954 -4.191 1.00 89.19 98 ARG A N 1
ATOM 795 C CA . ARG A 1 98 ? -9.132 8.439 -4.342 1.00 89.19 98 ARG A CA 1
ATOM 796 C C . ARG A 1 98 ? -8.198 9.605 -4.619 1.00 89.19 98 ARG A C 1
ATOM 798 O O . ARG A 1 98 ? -8.482 10.425 -5.487 1.00 89.19 98 ARG A O 1
ATOM 805 N N . ARG A 1 99 ? -7.084 9.678 -3.895 1.00 90.44 99 ARG A N 1
ATOM 806 C CA . ARG A 1 99 ? -6.115 10.773 -3.992 1.00 90.44 99 ARG A CA 1
ATOM 807 C C . ARG A 1 99 ? -4.696 10.235 -4.115 1.00 90.44 99 ARG A C 1
ATOM 809 O O . ARG A 1 99 ? -4.283 9.410 -3.307 1.00 90.44 99 ARG A O 1
ATOM 816 N N . GLU A 1 100 ? -3.938 10.766 -5.071 1.00 92.56 100 GLU A N 1
ATOM 817 C CA . GLU A 1 100 ? -2.490 10.555 -5.135 1.00 92.56 100 GLU A CA 1
ATOM 818 C C . GLU A 1 100 ? -1.805 11.254 -3.956 1.00 92.56 100 GLU A C 1
ATOM 820 O O . GLU A 1 100 ? -2.076 12.423 -3.648 1.00 92.56 100 GLU A O 1
ATOM 825 N N . LEU A 1 101 ? -0.921 10.534 -3.275 1.00 91.94 101 LEU A N 1
ATOM 826 C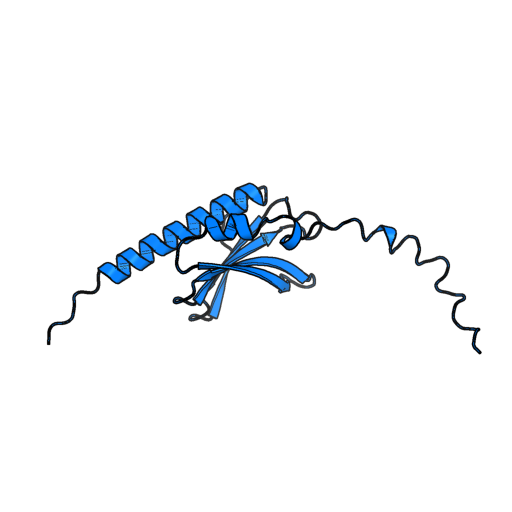 CA . LEU A 1 101 ? -0.072 11.118 -2.249 1.00 91.94 101 LEU A CA 1
ATOM 827 C C . LEU A 1 101 ? 1.116 11.816 -2.928 1.00 91.94 101 LEU A C 1
ATOM 829 O O . LEU A 1 101 ? 1.711 11.240 -3.836 1.00 91.94 101 LEU A O 1
ATOM 833 N N . PRO A 1 102 ? 1.517 13.021 -2.480 1.00 91.94 102 PRO A N 1
ATOM 834 C CA . PRO A 1 102 ? 2.629 13.777 -3.061 1.00 91.94 102 PRO A CA 1
ATOM 835 C C . PRO A 1 102 ? 3.984 13.214 -2.598 1.00 91.94 102 PRO A C 1
ATOM 837 O O . PRO A 1 102 ? 4.830 13.917 -2.052 1.00 91.94 102 PRO A O 1
ATOM 840 N N . VAL A 1 103 ? 4.166 11.907 -2.746 1.00 91.50 103 VAL A N 1
ATOM 841 C CA . VAL A 1 103 ? 5.361 11.164 -2.367 1.00 91.50 103 VAL A CA 1
ATOM 842 C C . VAL A 1 103 ? 5.628 10.122 -3.435 1.00 91.50 103 VAL A C 1
ATOM 844 O O . VAL A 1 103 ? 4.723 9.444 -3.917 1.00 91.50 103 VAL A O 1
ATOM 847 N N . ARG A 1 104 ? 6.900 9.989 -3.788 1.00 91.94 104 ARG A N 1
ATOM 848 C CA . ARG A 1 104 ? 7.385 8.968 -4.709 1.00 91.94 104 ARG A CA 1
ATOM 849 C C . ARG A 1 104 ? 8.574 8.274 -4.084 1.00 91.94 104 ARG A C 1
ATOM 851 O O . ARG A 1 104 ? 9.349 8.894 -3.348 1.00 91.94 104 ARG A O 1
ATOM 858 N N . LYS A 1 105 ? 8.701 6.980 -4.343 1.00 94.81 105 LYS A N 1
ATOM 859 C CA . LYS A 1 105 ? 9.821 6.172 -3.860 1.00 94.81 105 LYS A CA 1
ATOM 860 C C . LYS A 1 105 ? 10.542 5.602 -5.065 1.00 94.81 105 LYS A C 1
ATOM 862 O O . LYS A 1 105 ? 9.906 5.259 -6.050 1.00 94.81 105 LYS A O 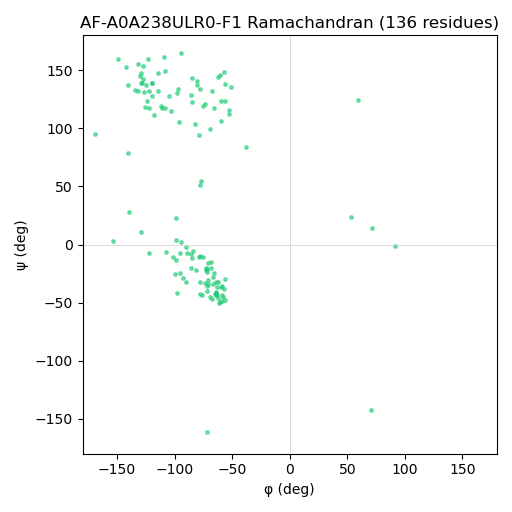1
ATOM 867 N N . ARG A 1 106 ? 11.874 5.593 -5.011 1.00 92.06 106 ARG A N 1
ATOM 868 C CA . ARG A 1 106 ? 12.728 5.266 -6.165 1.00 92.06 106 ARG A CA 1
ATOM 869 C C . ARG A 1 106 ? 12.815 3.763 -6.443 1.00 92.06 106 ARG A C 1
ATOM 871 O O . ARG A 1 106 ? 13.369 3.386 -7.463 1.00 92.06 106 ARG A O 1
ATOM 878 N N . SER A 1 107 ? 12.305 2.941 -5.530 1.00 87.44 107 SER A N 1
ATOM 879 C CA . SER A 1 107 ? 12.263 1.486 -5.646 1.00 87.44 107 SER A CA 1
ATOM 880 C C . SER A 1 107 ? 11.044 0.922 -4.923 1.00 87.44 107 SER A C 1
ATOM 882 O O . SER A 1 107 ? 10.539 1.544 -3.977 1.00 87.44 107 SER A O 1
ATOM 884 N N . LEU A 1 108 ? 10.650 -0.297 -5.281 1.00 86.56 108 LEU A N 1
ATOM 885 C CA . LEU A 1 108 ? 9.619 -1.050 -4.574 1.00 86.56 108 LEU A CA 1
ATOM 886 C C . LEU A 1 108 ? 9.971 -1.267 -3.101 1.00 86.56 108 LEU A C 1
ATOM 888 O O . LEU A 1 108 ? 9.149 -1.007 -2.231 1.00 86.56 108 LEU A O 1
ATOM 892 N N . SER A 1 109 ? 11.209 -1.659 -2.797 1.00 85.19 109 SER A N 1
ATOM 893 C CA . SER A 1 109 ? 11.664 -1.913 -1.422 1.00 85.19 109 SER A CA 1
ATOM 894 C C . SER A 1 109 ? 11.522 -0.687 -0.510 1.00 85.19 109 SER A C 1
ATOM 896 O O . SER A 1 109 ? 10.936 -0.760 0.574 1.00 85.19 109 SER A O 1
ATOM 898 N N . SER A 1 110 ? 11.988 0.478 -0.973 1.00 82.94 110 SER A N 1
ATOM 899 C CA . SER A 1 110 ? 11.820 1.748 -0.255 1.00 82.94 110 SER A CA 1
ATOM 900 C C . SER A 1 110 ? 10.352 2.182 -0.193 1.00 82.94 110 SER A C 1
ATOM 902 O O . SER A 1 110 ? 9.936 2.857 0.753 1.00 82.94 110 SER A O 1
ATOM 904 N N . GLY A 1 111 ? 9.557 1.767 -1.180 1.00 90.62 111 GLY A N 1
ATOM 905 C CA . GLY A 1 111 ? 8.120 1.963 -1.213 1.00 90.62 111 GLY A CA 1
ATOM 906 C C . GLY A 1 111 ? 7.352 1.142 -0.185 1.00 90.62 111 GLY A C 1
ATOM 907 O O . GLY A 1 111 ? 6.515 1.699 0.521 1.00 90.62 111 GLY A O 1
ATOM 908 N N . LEU A 1 112 ? 7.679 -0.141 -0.041 1.00 89.81 112 LEU A N 1
ATOM 909 C CA . LEU A 1 112 ? 7.100 -1.033 0.961 1.00 89.81 112 LEU A CA 1
ATOM 910 C C . LEU A 1 112 ? 7.426 -0.560 2.376 1.00 89.81 112 LEU A C 1
ATOM 912 O O . LEU A 1 112 ? 6.532 -0.484 3.213 1.00 89.81 112 LEU A O 1
ATOM 916 N N . SER A 1 113 ? 8.675 -0.156 2.628 1.00 88.31 113 SER A N 1
ATOM 917 C CA . SER A 1 113 ? 9.060 0.425 3.920 1.00 88.31 113 SER A CA 1
ATOM 918 C C . SER A 1 113 ? 8.236 1.676 4.250 1.00 88.31 113 SER A C 1
ATOM 920 O O . SER A 1 113 ? 7.728 1.809 5.362 1.00 88.31 113 SER A O 1
ATOM 922 N N . TYR A 1 114 ? 8.026 2.563 3.270 1.00 91.00 114 TYR A N 1
ATOM 923 C CA . TYR A 1 114 ? 7.155 3.726 3.442 1.00 91.00 114 TYR A CA 1
ATOM 924 C C . TYR A 1 114 ? 5.689 3.341 3.681 1.00 91.00 114 TYR A C 1
ATOM 926 O O . TYR A 1 114 ? 5.033 3.956 4.519 1.00 91.00 114 TYR A O 1
ATOM 934 N N . ALA A 1 115 ? 5.171 2.350 2.953 1.00 90.19 115 ALA A N 1
ATOM 935 C CA . ALA A 1 115 ? 3.796 1.890 3.101 1.00 90.19 115 ALA A CA 1
ATOM 936 C C . ALA A 1 115 ? 3.539 1.337 4.508 1.00 90.19 115 ALA A C 1
ATOM 938 O O . ALA A 1 115 ? 2.559 1.737 5.134 1.00 90.19 115 ALA A O 1
ATOM 939 N N . LEU A 1 116 ? 4.448 0.505 5.026 1.00 90.69 116 LEU A N 1
ATOM 940 C CA . LEU A 1 116 ? 4.371 -0.053 6.379 1.00 90.69 116 LEU A CA 1
ATOM 941 C C . LEU A 1 116 ? 4.378 1.045 7.454 1.00 90.69 116 LEU A C 1
ATOM 943 O O . LEU A 1 116 ? 3.472 1.095 8.282 1.00 90.69 116 LEU A O 1
ATOM 947 N N . ASP A 1 117 ? 5.318 1.992 7.387 1.00 88.94 117 ASP A N 1
ATOM 948 C CA . ASP A 1 117 ? 5.356 3.135 8.314 1.00 88.94 117 ASP A CA 1
ATOM 949 C C . ASP A 1 117 ? 4.072 3.988 8.236 1.00 88.94 117 ASP A C 1
ATOM 951 O O . ASP A 1 117 ? 3.563 4.498 9.241 1.00 88.94 117 ASP A O 1
ATOM 955 N N . ARG A 1 118 ? 3.511 4.149 7.032 1.00 90.94 118 ARG A N 1
ATOM 956 C CA . ARG A 1 118 ? 2.292 4.930 6.811 1.00 90.94 118 ARG A CA 1
ATOM 957 C C . ARG A 1 118 ? 1.070 4.272 7.449 1.00 90.94 118 ARG A C 1
ATOM 959 O O . ARG A 1 118 ? 0.309 4.985 8.106 1.00 90.94 118 ARG A O 1
ATOM 966 N N . ILE A 1 119 ? 0.874 2.966 7.254 1.00 90.12 119 ILE A N 1
ATOM 967 C CA . ILE A 1 119 ? -0.266 2.236 7.832 1.00 90.12 119 ILE A CA 1
ATOM 968 C C . ILE A 1 119 ? -0.118 2.077 9.349 1.00 90.12 119 ILE A C 1
ATOM 970 O O . ILE A 1 119 ? -1.098 2.228 10.066 1.00 90.12 119 ILE A O 1
ATOM 974 N N . GLU A 1 120 ? 1.104 1.927 9.869 1.00 87.69 120 GLU A N 1
ATOM 975 C CA . GLU A 1 120 ? 1.354 1.931 11.316 1.00 87.69 120 GLU A CA 1
ATOM 976 C C . GLU A 1 120 ? 1.009 3.292 11.943 1.00 87.69 120 GLU A C 1
ATOM 978 O O . GLU A 1 120 ? 0.370 3.378 12.993 1.00 87.69 120 GLU A O 1
ATOM 983 N N . ARG A 1 121 ? 1.380 4.400 11.284 1.00 87.31 121 ARG A N 1
ATOM 984 C CA . ARG A 1 121 ? 0.950 5.742 11.711 1.00 87.31 121 ARG A CA 1
ATOM 985 C C . ARG A 1 121 ? -0.563 5.919 11.639 1.00 87.31 121 ARG A C 1
ATOM 987 O O . ARG A 1 121 ? -1.108 6.606 12.500 1.00 87.31 121 ARG A O 1
ATOM 994 N N . PHE A 1 122 ? -1.223 5.339 10.638 1.00 85.44 122 PHE A N 1
ATOM 995 C CA . PHE A 1 122 ? -2.681 5.361 10.554 1.00 85.44 122 PHE A CA 1
ATOM 996 C C . PHE A 1 122 ? -3.303 4.650 11.760 1.00 85.44 122 PHE A C 1
ATOM 998 O O . PHE A 1 122 ? -4.119 5.269 12.442 1.00 85.44 122 PHE A O 1
ATOM 1005 N N . GLU A 1 123 ? -2.861 3.426 12.069 1.00 83.25 123 GLU A N 1
ATOM 1006 C CA . GLU A 1 123 ? -3.347 2.670 13.231 1.00 83.25 123 GLU A CA 1
ATOM 1007 C C . GLU A 1 123 ? -3.170 3.456 14.522 1.00 83.25 123 GLU A C 1
ATOM 1009 O O . GLU A 1 123 ? -4.134 3.650 15.251 1.00 83.25 123 GLU A O 1
ATOM 1014 N N . ARG A 1 124 ? -1.987 4.033 14.770 1.00 83.06 124 ARG A N 1
ATOM 1015 C CA . ARG A 1 124 ? -1.760 4.840 15.982 1.00 83.06 124 ARG A CA 1
ATOM 1016 C C . ARG A 1 124 ? -2.739 6.006 16.125 1.00 83.06 124 ARG A C 1
ATOM 1018 O O . ARG A 1 124 ? -3.168 6.318 17.233 1.00 83.06 124 ARG A O 1
ATOM 1025 N N . VAL A 1 125 ? -3.093 6.665 15.022 1.00 79.06 125 VAL A N 1
ATOM 1026 C CA . VAL A 1 125 ? -4.083 7.753 15.040 1.00 79.06 125 VAL A CA 1
ATOM 1027 C C . VAL A 1 125 ? -5.497 7.208 15.259 1.00 79.06 125 VAL A C 1
ATOM 1029 O O . VAL A 1 125 ? -6.299 7.860 15.928 1.00 79.06 125 VAL A O 1
ATOM 1032 N N . PHE A 1 126 ? -5.819 6.039 14.707 1.00 70.12 126 PHE A N 1
ATOM 1033 C CA . PHE A 1 126 ? -7.151 5.445 14.798 1.00 70.12 126 PHE A CA 1
ATOM 1034 C C . PHE A 1 126 ? -7.418 4.788 16.160 1.00 70.12 126 PHE A C 1
ATOM 1036 O O . PHE A 1 126 ? -8.466 5.031 16.761 1.00 70.12 126 PHE A O 1
ATOM 1043 N N . ASP A 1 127 ? -6.448 4.054 16.698 1.00 66.31 127 ASP A N 1
ATOM 1044 C CA . ASP A 1 127 ? -6.461 3.527 18.064 1.00 66.31 127 ASP A CA 1
ATOM 1045 C C . ASP A 1 127 ? -6.446 4.663 19.086 1.00 66.31 127 ASP A C 1
ATOM 1047 O O . ASP A 1 127 ? -7.223 4.646 20.038 1.00 66.31 127 ASP A O 1
ATOM 1051 N N . GLY A 1 128 ? -5.652 5.716 18.853 1.00 56.19 128 GLY A N 1
ATOM 1052 C CA . GLY A 1 128 ? -5.651 6.910 19.700 1.00 56.19 128 GLY A CA 1
ATOM 1053 C C . GLY A 1 128 ? -6.998 7.645 19.723 1.00 56.19 128 GLY A C 1
ATOM 1054 O O . GLY A 1 128 ? -7.382 8.194 20.753 1.00 56.19 128 GLY A O 1
ATOM 1055 N N . ARG A 1 129 ? -7.753 7.625 18.615 1.00 53.50 129 ARG A N 1
ATOM 1056 C CA . ARG A 1 129 ? -9.133 8.146 18.558 1.00 53.50 129 ARG A CA 1
ATOM 1057 C C . ARG A 1 129 ? -10.158 7.190 19.168 1.00 53.50 129 ARG A C 1
ATOM 1059 O O . ARG A 1 129 ? -11.133 7.663 19.740 1.00 53.50 129 ARG A O 1
ATOM 1066 N N . SER A 1 130 ? -9.941 5.879 19.077 1.00 48.78 130 SER A N 1
ATOM 1067 C CA . SER A 1 130 ? -10.823 4.865 19.675 1.00 48.78 130 SER A CA 1
ATOM 1068 C C . SER A 1 130 ? -10.668 4.793 21.201 1.00 48.78 130 SER A C 1
ATOM 1070 O O . SER A 1 130 ? -11.652 4.588 21.903 1.00 48.78 130 SER A O 1
ATOM 1072 N N . ALA A 1 131 ? -9.464 5.045 21.728 1.00 44.06 131 ALA A N 1
ATOM 1073 C CA . ALA A 1 131 ? -9.194 5.157 23.165 1.00 44.06 131 ALA A CA 1
ATOM 1074 C C . ALA A 1 131 ? -9.771 6.438 23.802 1.00 44.06 131 ALA A C 1
ATOM 1076 O O . ALA A 1 131 ? -9.895 6.518 25.021 1.00 44.06 131 ALA A O 1
ATOM 1077 N N . ALA A 1 132 ? -10.138 7.433 22.988 1.00 39.50 132 ALA A N 1
ATOM 1078 C CA . ALA A 1 132 ? -10.697 8.711 23.423 1.00 39.50 132 ALA A CA 1
ATOM 1079 C C . ALA A 1 132 ? -12.232 8.777 23.315 1.00 39.50 132 ALA A C 1
ATOM 1081 O O . ALA A 1 132 ? -12.790 9.870 23.232 1.00 39.50 132 ALA A O 1
ATOM 1082 N N . LEU A 1 133 ? -12.929 7.637 23.317 1.00 32.56 133 LEU A N 1
ATOM 1083 C CA . LEU A 1 133 ? -14.367 7.623 23.573 1.00 32.56 133 LEU A CA 1
ATOM 1084 C C . LEU A 1 133 ? -14.587 7.665 25.095 1.00 32.56 133 LEU A C 1
ATOM 1086 O O . LEU A 1 133 ? -14.408 6.633 25.747 1.00 32.56 133 LEU A O 1
ATOM 1090 N N . PRO A 1 134 ? -14.974 8.807 25.702 1.00 34.84 134 PRO A N 1
ATOM 1091 C CA . PRO A 1 134 ? -15.591 8.747 27.014 1.00 34.84 134 PRO A CA 1
ATOM 1092 C C . PRO A 1 134 ? -16.846 7.890 26.861 1.00 34.84 134 PRO A C 1
ATOM 1094 O O . PRO A 1 134 ? -17.695 8.164 26.010 1.00 34.84 134 PRO A O 1
ATOM 1097 N N . GLY A 1 135 ? -16.942 6.823 27.653 1.00 38.88 135 GLY A N 1
ATOM 1098 C CA . GLY A 1 135 ? -18.204 6.127 27.828 1.00 38.88 135 GLY A CA 1
ATOM 1099 C C . GLY A 1 135 ? -19.238 7.172 28.223 1.00 38.88 135 GLY A C 1
ATOM 1100 O O . GLY A 1 135 ? -19.116 7.788 29.281 1.00 38.88 135 GLY A O 1
ATOM 1101 N N . ASN A 1 136 ? -20.204 7.422 27.340 1.00 38.06 136 ASN A N 1
ATOM 1102 C CA . ASN A 1 136 ? -21.384 8.182 27.700 1.00 38.06 136 ASN A CA 1
ATOM 1103 C C . ASN A 1 136 ? -22.040 7.405 28.837 1.00 38.06 136 ASN A C 1
ATOM 1105 O O . ASN A 1 136 ? -22.602 6.333 28.618 1.00 38.06 136 ASN A O 1
ATOM 1109 N N . GLY A 1 137 ? -21.909 7.940 30.048 1.00 43.25 137 GLY A N 1
ATOM 1110 C CA . GLY A 1 137 ? -22.746 7.541 31.155 1.00 43.25 137 GLY A CA 1
ATOM 1111 C C . GLY A 1 137 ? -24.199 7.736 30.750 1.00 43.25 137 GLY A C 1
ATOM 1112 O O . GLY A 1 137 ? -24.595 8.835 30.357 1.00 43.25 137 GLY A O 1
ATOM 1113 N N . ILE A 1 138 ? -24.956 6.651 30.836 1.00 40.44 138 ILE A N 1
ATOM 1114 C CA . ILE A 1 138 ? -26.343 6.670 31.284 1.00 40.44 138 ILE A CA 1
ATOM 1115 C C . ILE A 1 138 ? -26.423 5.637 32.399 1.00 40.44 138 ILE A C 1
ATOM 1117 O O . ILE A 1 138 ? -25.981 4.492 32.151 1.00 40.44 138 ILE A O 1
#

Sequence (138 aa):
MNERLLGWFGEADERTLDAVRDAETMRNAVDRDELARKIPSGWTVRSDIVLYGNDTLTDVLVFRHDRTRQELIVLPESNTDPNGPVRFYHHDRNAGYRRELPVRKRSLSSGLSYALDRIERFERVFDGRSAALPGNGI

Foldseek 3Di:
DDDDDPPPCPPPPPVVVVVVPVQCALVNVDPLVVLQVLADPQKHKDWDFDDDPDDDTHTWIWIAGNPQRKIKIWTAPDRSAQFAKIWIWIDRVVVGDIDTDPDIDGTVVRVSVVVRVVNVVVVCVVVVVVVPDDPPDD

Mean predicted aligned error: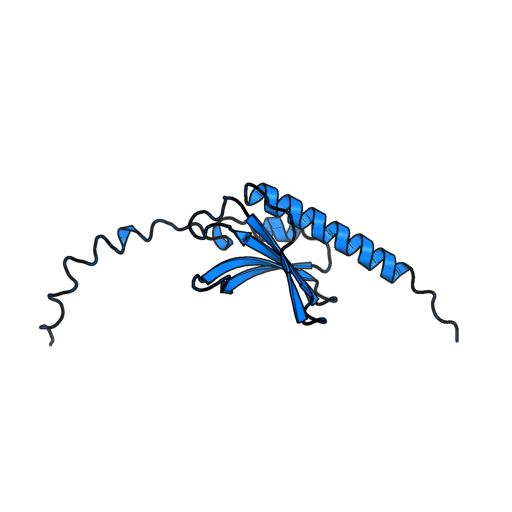 12.59 Å

Secondary structure (DSSP, 8-state):
---SS-SSSTTTSHHHHTT------HHHHS-HHHHHHHSPTTEEEEEEEEEETTTEEEEEEEEEETTT-EEEEEEES-TT-TTS-EEEEEEETTTTEEEEEEEEESSHHHHHHHHHHHHHHHHHHHHHHHTT------

Solvent-accessible surface area (backbone atoms only — not comparable to full-atom values): 8243 Å² total; per-residue (Å²): 132,87,89,89,80,70,85,77,63,73,81,67,46,73,75,60,57,65,69,67,51,88,69,52,36,49,74,70,75,44,66,58,72,65,48,58,75,67,49,55,91,64,50,48,77,45,72,48,80,42,78,57,87,90,84,45,82,34,61,25,42,38,38,37,32,76,84,76,45,36,31,44,33,43,36,48,76,38,76,86,39,37,63,34,34,26,38,37,33,44,32,39,64,83,80,70,48,74,44,76,49,102,57,76,29,80,21,34,71,62,33,52,56,50,50,49,57,50,54,47,53,47,47,54,55,50,51,57,54,64,73,63,60,75,78,78,84,128

Organism: Halorubrum vacuolatum (NCBI:txid63740)

Nearest PDB structures (foldseek):
  6jla-assembly2_C  TM=6.152E-01  e=2.368E+00  Mus musculus
  5boi-assembly1_A  TM=4.468E-01  e=3.335E+00  Priestia megaterium QM B1551
  6jl9-assembly1_A  TM=5.711E-01  e=8.314E+00  Xenopus tropicalis

pLDDT: mean 72.46, std 20.92, range [30.77, 94.81]

Radius of gyration: 21.15 Å; Cα contacts (8 Å, |Δi|>4): 192; chains: 1; bounding box: 39×47×76 Å